Protein AF-A0A524NWU7-F1 (afdb_monomer_lite)

Structure (mmCIF, N/CA/C/O backbone):
data_AF-A0A524NWU7-F1
#
_entry.id   AF-A0A524NWU7-F1
#
loop_
_atom_site.group_PDB
_atom_site.id
_atom_site.type_symbol
_atom_site.label_atom_id
_atom_site.label_alt_id
_atom_site.label_comp_id
_atom_site.label_asym_id
_atom_site.label_entity_id
_atom_site.label_seq_id
_atom_site.pdbx_PDB_ins_code
_atom_site.Cartn_x
_atom_site.Cartn_y
_atom_site.Cartn_z
_atom_site.occupancy
_atom_site.B_iso_or_equiv
_atom_site.auth_seq_id
_atom_site.auth_comp_id
_atom_site.auth_asym_id
_atom_site.auth_atom_id
_atom_site.pdbx_PDB_model_num
ATOM 1 N N . MET A 1 1 ? -40.303 41.550 -25.742 1.00 51.34 1 MET A N 1
ATOM 2 C CA . MET A 1 1 ? -39.174 40.937 -25.003 1.00 51.34 1 MET A CA 1
ATOM 3 C C . MET A 1 1 ? -38.998 41.656 -23.664 1.00 51.34 1 MET A C 1
ATOM 5 O O . MET A 1 1 ? -38.367 42.694 -23.639 1.00 51.34 1 MET A O 1
ATOM 9 N N . ALA A 1 2 ? -39.625 41.193 -22.575 1.00 56.84 2 ALA A N 1
ATOM 10 C CA . ALA A 1 2 ? -39.438 41.776 -21.222 1.00 56.84 2 ALA A CA 1
ATOM 11 C C . ALA A 1 2 ? -39.865 40.839 -20.067 1.00 56.84 2 ALA A C 1
ATOM 13 O O . ALA A 1 2 ? -39.645 41.140 -18.896 1.00 56.84 2 ALA A O 1
ATOM 14 N N . ARG A 1 3 ? -40.511 39.704 -20.376 1.00 54.91 3 ARG A N 1
ATOM 15 C CA . ARG A 1 3 ? -41.162 38.832 -19.385 1.00 54.91 3 ARG A CA 1
ATOM 16 C C . ARG A 1 3 ? -40.207 37.793 -18.780 1.00 54.91 3 ARG A C 1
ATOM 18 O O . ARG A 1 3 ? -40.365 37.435 -17.620 1.00 54.91 3 ARG A O 1
ATOM 25 N N . THR A 1 4 ? -39.185 37.383 -19.531 1.00 57.38 4 THR A N 1
ATOM 26 C CA . THR A 1 4 ? -38.162 36.408 -19.114 1.00 57.38 4 THR A CA 1
ATOM 27 C C . THR A 1 4 ? -37.220 36.963 -18.041 1.00 57.38 4 THR A C 1
ATOM 29 O O . THR A 1 4 ? -36.901 36.253 -17.098 1.00 57.38 4 THR A O 1
ATOM 32 N N . SER A 1 5 ? -36.856 38.250 -18.113 1.00 65.62 5 SER A N 1
ATOM 33 C CA . SER A 1 5 ? -35.952 38.898 -17.144 1.00 65.62 5 SER A CA 1
ATOM 34 C C . SER A 1 5 ? -36.529 38.926 -15.724 1.00 65.62 5 SER A C 1
ATOM 36 O O . SER A 1 5 ? -35.834 38.563 -14.782 1.00 65.62 5 SER A O 1
ATOM 38 N N . LYS A 1 6 ? -37.817 39.263 -15.565 1.00 75.31 6 LYS A N 1
ATOM 39 C CA . LYS A 1 6 ? -38.467 39.320 -14.243 1.00 75.31 6 LYS A CA 1
ATOM 40 C C . LYS A 1 6 ? -38.566 37.946 -13.577 1.00 75.31 6 LYS A C 1
ATOM 42 O O . LYS A 1 6 ? -38.409 37.846 -12.365 1.00 75.31 6 LYS A O 1
ATOM 47 N N . PHE A 1 7 ? -38.809 36.899 -14.368 1.00 84.12 7 PHE A N 1
ATOM 48 C CA . PHE A 1 7 ? -38.869 35.526 -13.869 1.00 84.12 7 PHE A CA 1
ATOM 49 C C . PHE A 1 7 ? -37.496 35.053 -13.381 1.00 84.12 7 PHE A C 1
ATOM 51 O O . PHE A 1 7 ? -37.391 34.532 -12.277 1.00 84.12 7 PHE A O 1
ATOM 58 N N . SER A 1 8 ? -36.433 35.328 -14.145 1.00 86.00 8 SER A N 1
ATOM 59 C CA . SER A 1 8 ? -35.058 35.033 -13.728 1.00 86.00 8 SER A CA 1
ATOM 60 C C . SER A 1 8 ? -34.656 35.789 -12.459 1.00 86.00 8 SER A C 1
ATOM 62 O O . SER A 1 8 ? -34.033 35.202 -11.581 1.00 86.00 8 SER A O 1
ATOM 64 N N . THR A 1 9 ? -35.050 37.060 -12.316 1.00 90.88 9 THR A N 1
ATOM 65 C CA . THR A 1 9 ? -34.785 37.839 -11.096 1.00 90.88 9 THR A CA 1
ATOM 66 C C . THR A 1 9 ? -35.511 37.265 -9.878 1.00 90.88 9 THR A C 1
ATOM 68 O O . THR A 1 9 ? -34.907 37.148 -8.817 1.00 90.88 9 THR A O 1
ATOM 71 N N . LEU A 1 10 ? -36.777 36.860 -10.019 1.00 93.31 10 LEU A N 1
ATOM 72 C CA . LEU A 1 10 ? -37.538 36.221 -8.937 1.00 93.31 10 LEU A CA 1
ATOM 73 C C . LEU A 1 10 ? -36.932 34.879 -8.519 1.00 93.31 10 LEU A C 1
ATOM 75 O O . LEU A 1 10 ? -36.844 34.589 -7.330 1.00 93.31 10 LEU A O 1
ATOM 79 N N . LEU A 1 11 ? -36.485 34.084 -9.490 1.00 94.19 11 LEU A N 1
ATOM 80 C CA . LEU A 1 11 ? -35.880 32.780 -9.236 1.00 94.19 11 LEU A CA 1
ATOM 81 C C . LEU A 1 11 ? -34.517 32.925 -8.540 1.00 94.19 11 LEU A C 1
ATOM 83 O O . LEU A 1 11 ? -34.231 32.192 -7.597 1.00 94.19 11 LEU A O 1
ATOM 87 N N . LEU A 1 12 ? -33.725 33.931 -8.930 1.00 94.81 12 LEU A N 1
ATOM 88 C CA . LEU A 1 12 ? -32.471 34.281 -8.260 1.00 94.81 12 LEU A CA 1
ATOM 89 C C . LEU A 1 12 ? -32.710 34.752 -6.818 1.00 94.81 12 LEU A C 1
ATOM 91 O O . LEU A 1 12 ? -32.041 34.281 -5.905 1.00 94.81 12 LEU A O 1
ATOM 95 N N . LEU A 1 13 ? -33.680 35.645 -6.597 1.00 95.00 13 LEU A N 1
ATOM 96 C CA . LEU A 1 13 ? -34.028 36.124 -5.255 1.00 95.00 13 LEU A CA 1
ATOM 97 C C . LEU A 1 13 ? -34.536 34.988 -4.361 1.00 95.00 13 LEU A C 1
ATOM 99 O O . LEU A 1 13 ? -34.165 34.927 -3.193 1.00 95.00 13 LEU A O 1
ATOM 103 N N . GLY A 1 14 ? -35.327 34.067 -4.915 1.00 93.06 14 GLY A N 1
ATOM 104 C CA . GLY A 1 14 ? -35.773 32.863 -4.217 1.00 93.06 14 GLY A CA 1
ATOM 105 C C . GLY A 1 14 ? -34.614 31.941 -3.838 1.00 93.06 14 GLY A C 1
ATOM 106 O O . GLY A 1 14 ? -34.566 31.474 -2.707 1.00 93.06 14 GLY A O 1
ATOM 107 N N . ALA A 1 15 ? -33.647 31.731 -4.736 1.00 91.19 15 ALA A N 1
ATOM 108 C CA . ALA A 1 15 ? -32.453 30.938 -4.447 1.00 91.19 15 ALA A CA 1
ATOM 109 C C . ALA A 1 15 ? -31.556 31.597 -3.387 1.00 91.19 15 ALA A C 1
ATOM 111 O O . ALA A 1 15 ? -31.049 30.909 -2.510 1.00 91.19 15 ALA A O 1
ATOM 112 N N . VAL A 1 16 ? -31.392 32.924 -3.421 1.00 91.62 16 VAL A N 1
ATOM 113 C CA . VAL A 1 16 ? -30.640 33.665 -2.394 1.00 91.62 16 VAL A CA 1
ATOM 114 C C . VAL A 1 16 ? -31.348 33.593 -1.044 1.00 91.62 16 VAL A C 1
ATOM 116 O O . VAL A 1 16 ? -30.701 33.315 -0.042 1.00 91.62 16 VAL A O 1
ATOM 119 N N . ALA A 1 17 ? -32.667 33.798 -1.010 1.00 90.44 17 ALA A N 1
ATOM 120 C CA . ALA A 1 17 ? -33.452 33.684 0.216 1.00 90.44 17 ALA A CA 1
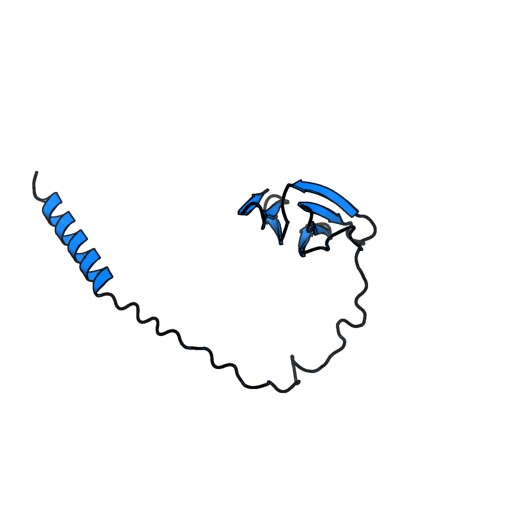ATOM 121 C C . ALA A 1 17 ? -33.412 32.258 0.775 1.00 90.44 17 ALA A C 1
ATOM 123 O O . ALA A 1 17 ? -33.239 32.085 1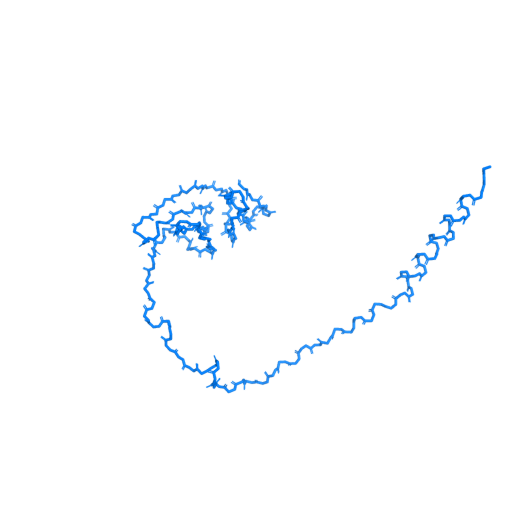.974 1.00 90.44 17 ALA A O 1
ATOM 124 N N . TYR A 1 18 ? -33.503 31.251 -0.095 1.00 87.06 18 TYR A N 1
ATOM 125 C CA . TYR A 1 18 ? -33.302 29.855 0.264 1.00 87.06 18 TYR A CA 1
ATOM 126 C C . TYR A 1 18 ? -31.910 29.663 0.862 1.00 87.06 18 TYR A C 1
ATOM 128 O O . TYR A 1 18 ? -31.818 29.281 2.007 1.00 87.06 18 TYR A O 1
ATOM 136 N N . LEU A 1 19 ? -30.820 30.013 0.181 1.00 84.44 19 LEU A N 1
ATOM 137 C CA . LEU A 1 19 ? -29.469 29.795 0.715 1.00 84.44 19 LEU A CA 1
ATOM 138 C C . LEU A 1 19 ? -29.178 30.590 2.001 1.00 84.44 19 LEU A C 1
ATOM 140 O O . LEU A 1 19 ? -28.397 30.131 2.826 1.00 84.44 19 LEU A O 1
ATOM 144 N N . ALA A 1 20 ? -29.793 31.764 2.175 1.00 84.00 20 ALA A N 1
ATOM 145 C CA . ALA A 1 20 ? -29.615 32.607 3.357 1.00 84.00 20 ALA A CA 1
ATOM 146 C C . ALA A 1 20 ? -30.473 32.174 4.556 1.00 84.00 20 ALA A C 1
ATOM 148 O O . ALA A 1 20 ? -30.088 32.426 5.695 1.00 84.00 20 ALA A O 1
ATOM 149 N N . ALA A 1 21 ? -31.638 31.572 4.307 1.00 83.06 21 ALA A N 1
ATOM 150 C CA . ALA A 1 21 ? -32.587 31.164 5.341 1.00 83.06 21 ALA A CA 1
ATOM 151 C C . ALA A 1 21 ? -32.698 29.643 5.496 1.00 83.06 21 ALA A C 1
ATOM 153 O O . ALA A 1 21 ? -33.424 29.192 6.376 1.00 83.06 21 ALA A O 1
ATOM 154 N N . TRP A 1 22 ? -32.029 28.857 4.648 1.00 83.81 22 TRP A N 1
ATOM 155 C CA . TRP A 1 22 ? -31.999 27.405 4.746 1.00 83.81 22 TRP A CA 1
ATOM 156 C C . TRP A 1 22 ? -31.130 27.040 5.941 1.00 83.81 22 TRP A C 1
ATOM 158 O O . TRP A 1 22 ? -29.914 27.254 5.894 1.00 83.81 22 TRP A O 1
ATOM 168 N N . PRO A 1 23 ? -31.727 26.511 7.016 1.00 72.44 23 PRO A N 1
ATOM 169 C CA . PRO A 1 23 ? -30.952 26.080 8.154 1.00 72.44 23 PRO A CA 1
ATOM 170 C C . PRO A 1 23 ? -30.090 24.900 7.710 1.00 72.44 23 PRO A C 1
ATOM 172 O O . PRO A 1 23 ? -30.585 23.861 7.268 1.00 72.44 23 PRO A O 1
ATOM 175 N N . VAL A 1 24 ? -28.773 25.070 7.786 1.00 68.12 24 VAL A N 1
ATOM 176 C CA . VAL A 1 24 ? -27.848 23.940 7.772 1.00 68.12 24 VAL A CA 1
ATOM 177 C C . VAL A 1 24 ? -27.683 23.539 9.232 1.00 68.12 24 VAL A C 1
ATOM 179 O O . VAL A 1 24 ? -26.634 23.776 9.821 1.00 68.12 24 VAL A O 1
ATOM 182 N N . ASP A 1 25 ? -28.744 22.997 9.837 1.00 71.31 25 ASP A N 1
ATOM 183 C CA . ASP A 1 25 ? -28.722 22.483 11.215 1.00 71.31 25 ASP A CA 1
ATOM 184 C C . ASP A 1 25 ? -27.923 21.169 11.244 1.00 71.31 25 ASP A C 1
ATOM 186 O O . ASP A 1 25 ? -28.427 20.087 11.534 1.00 71.31 25 ASP A O 1
ATOM 190 N N . ILE A 1 26 ? -26.652 21.237 10.850 1.00 72.38 26 ILE A N 1
ATOM 191 C CA . ILE A 1 26 ? -25.664 20.248 11.245 1.00 72.38 26 ILE A CA 1
ATOM 192 C C . ILE A 1 26 ? -25.109 20.778 12.553 1.00 72.38 26 ILE A C 1
ATOM 194 O O . ILE A 1 26 ? -24.186 21.587 12.574 1.00 72.38 26 ILE A O 1
ATOM 198 N N . GLU A 1 27 ? -25.707 20.331 13.647 1.00 79.31 27 GLU A N 1
ATOM 199 C CA . GLU A 1 27 ? -25.108 20.420 14.969 1.00 79.31 27 GLU A CA 1
ATOM 200 C C . GLU A 1 27 ? -24.021 19.345 15.037 1.00 79.31 27 GLU A C 1
ATOM 202 O O . GLU A 1 27 ? -24.344 18.151 15.034 1.00 79.31 27 GLU A O 1
ATOM 207 N N . PRO A 1 28 ? -22.724 19.711 15.038 1.00 79.56 28 PRO A N 1
ATOM 208 C CA . PRO A 1 28 ? -21.666 18.725 15.139 1.00 79.56 28 PRO A CA 1
ATOM 209 C C . PRO A 1 28 ? -21.777 18.072 16.515 1.00 79.56 28 PRO A C 1
ATOM 211 O O . PRO A 1 28 ? -21.440 18.674 17.534 1.00 79.56 28 PRO A O 1
ATOM 214 N N . ALA A 1 29 ? -22.271 16.839 16.556 1.00 84.75 29 ALA A N 1
ATOM 215 C CA . ALA A 1 29 ? -22.215 16.046 17.767 1.00 84.75 29 ALA A CA 1
ATOM 216 C C . ALA A 1 29 ? -20.750 15.665 17.997 1.00 84.75 29 ALA A C 1
ATOM 218 O O . ALA A 1 29 ? -20.170 14.900 17.221 1.00 84.75 29 ALA A O 1
ATOM 219 N N . ALA A 1 30 ? -20.139 16.218 19.046 1.00 87.00 30 ALA A N 1
ATOM 220 C CA . ALA A 1 30 ? -18.854 15.723 19.507 1.00 87.00 30 ALA A CA 1
ATOM 221 C C . ALA A 1 30 ? -19.035 14.250 19.886 1.00 87.00 30 ALA A C 1
ATOM 223 O O . ALA A 1 30 ? -19.910 13.899 20.679 1.00 87.00 30 ALA A O 1
ATOM 224 N N . TRP A 1 31 ? -18.243 13.377 19.272 1.00 89.75 31 TRP A N 1
ATOM 225 C CA . TRP A 1 31 ? -18.217 11.987 19.684 1.00 89.75 31 TRP A CA 1
ATOM 226 C C . TRP A 1 31 ? -17.533 11.903 21.046 1.00 89.75 31 TRP A C 1
ATOM 228 O O . TRP A 1 31 ? -16.335 12.162 21.163 1.00 89.75 31 TRP A O 1
ATOM 238 N N . GLU A 1 32 ? -18.302 11.535 22.063 1.00 89.25 32 GLU A N 1
ATOM 239 C CA . GLU A 1 32 ? -17.754 11.156 23.357 1.00 89.25 32 GLU A CA 1
ATOM 240 C C . GLU A 1 32 ? -17.228 9.731 23.243 1.00 89.25 32 GLU A C 1
ATOM 242 O O . GLU A 1 32 ? -17.994 8.773 23.078 1.00 89.25 32 GLU A O 1
ATOM 247 N N . ALA A 1 33 ? -15.903 9.595 23.291 1.00 88.12 33 ALA A N 1
ATOM 248 C CA . ALA A 1 33 ? -15.279 8.289 23.265 1.00 88.12 33 ALA A CA 1
ATOM 249 C C . ALA A 1 33 ? -15.815 7.457 24.438 1.00 88.12 33 ALA A C 1
ATOM 251 O O . ALA A 1 33 ? -15.806 7.939 25.578 1.00 88.12 33 ALA A O 1
ATOM 252 N N . PRO A 1 34 ? -16.248 6.203 24.216 1.00 85.62 34 PRO A N 1
ATOM 253 C CA . PRO A 1 34 ? -16.433 5.305 25.336 1.00 85.62 34 PRO A CA 1
ATOM 254 C C . PRO A 1 34 ? -15.106 5.238 26.102 1.00 85.62 34 PRO A C 1
ATOM 256 O O . PRO A 1 34 ? -14.026 5.281 25.504 1.00 85.62 34 PRO A O 1
ATOM 259 N N . GLY A 1 35 ? -15.185 5.158 27.433 1.00 87.62 35 GLY A N 1
ATOM 260 C CA . GLY A 1 35 ? -14.004 4.940 28.266 1.00 87.62 35 GLY A CA 1
ATOM 261 C C . GLY A 1 35 ? -13.244 3.678 27.843 1.00 87.62 35 GLY A C 1
ATOM 262 O O . GLY A 1 35 ? -13.703 2.918 26.991 1.00 87.62 35 GLY A O 1
ATOM 263 N N . ILE A 1 36 ? -12.078 3.439 28.449 1.00 88.31 36 ILE A N 1
ATOM 264 C CA . ILE A 1 36 ? -11.219 2.295 28.108 1.00 88.31 36 ILE A CA 1
ATOM 265 C C . ILE A 1 36 ? -12.055 1.009 28.053 1.00 88.31 36 ILE A C 1
ATOM 267 O O . ILE A 1 36 ? -12.589 0.554 29.066 1.00 88.31 36 ILE A O 1
ATOM 271 N N . LEU A 1 37 ? -12.177 0.445 26.849 1.00 88.75 37 LEU A N 1
ATOM 272 C CA . LEU A 1 37 ? -12.910 -0.794 26.639 1.00 88.75 37 LEU A CA 1
ATOM 273 C C . LEU A 1 37 ? -12.138 -1.948 27.299 1.00 88.75 37 LEU A C 1
ATOM 275 O O . LEU A 1 37 ? -10.908 -1.993 27.203 1.00 88.75 37 LEU A O 1
ATOM 279 N N . PRO A 1 38 ? -12.823 -2.895 27.964 1.00 91.31 38 PRO A N 1
ATOM 280 C CA . PRO A 1 38 ? -12.159 -4.055 28.539 1.00 91.31 38 PRO A CA 1
ATOM 281 C C . PRO A 1 38 ? -11.520 -4.897 27.428 1.00 91.31 38 PRO A C 1
ATOM 283 O O . PRO A 1 38 ? -12.154 -5.160 26.405 1.00 91.31 38 PRO A O 1
ATOM 286 N N . ALA A 1 39 ? -10.287 -5.360 27.651 1.00 92.88 39 ALA A N 1
ATOM 287 C CA . ALA A 1 39 ? -9.528 -6.208 26.726 1.00 92.88 39 ALA A CA 1
ATOM 288 C C . ALA A 1 39 ? -10.123 -7.630 26.645 1.00 92.88 39 ALA A C 1
ATOM 290 O O . ALA A 1 39 ? -9.567 -8.602 27.151 1.00 92.88 39 ALA A O 1
ATOM 291 N N . THR A 1 40 ? -11.309 -7.735 26.055 1.00 94.19 40 THR A N 1
ATOM 292 C CA . THR A 1 40 ? -12.128 -8.947 25.955 1.00 94.19 40 THR A CA 1
ATOM 293 C C . THR A 1 40 ? -12.713 -9.069 24.549 1.00 94.19 40 THR A C 1
ATOM 295 O O . THR A 1 40 ? -12.762 -8.090 23.801 1.00 94.19 40 THR A O 1
ATOM 298 N N . GLY A 1 41 ? -13.151 -10.271 24.163 1.00 92.38 41 GLY A N 1
ATOM 299 C CA . GLY A 1 41 ? -13.686 -10.520 22.822 1.00 92.38 41 GLY A CA 1
ATOM 300 C C . GLY A 1 41 ? -12.681 -10.132 21.733 1.00 92.38 41 GLY A C 1
ATOM 301 O O . GLY A 1 41 ? -11.537 -10.574 21.767 1.00 92.38 41 GLY A O 1
ATOM 302 N N . ALA A 1 42 ? -13.092 -9.264 20.804 1.00 91.19 42 ALA A N 1
ATOM 303 C CA . ALA A 1 42 ? -12.239 -8.773 19.715 1.00 91.19 42 ALA A CA 1
ATOM 304 C C . ALA A 1 42 ? -11.036 -7.925 20.182 1.00 91.19 42 ALA A C 1
ATOM 306 O O . ALA A 1 42 ? -10.090 -7.750 19.422 1.00 91.19 42 ALA A O 1
ATOM 307 N N . LEU A 1 43 ? -11.068 -7.400 21.412 1.00 90.94 43 LEU A N 1
ATOM 308 C CA . LEU A 1 43 ? -9.988 -6.602 22.006 1.00 90.94 43 LEU A CA 1
ATOM 309 C C . LEU A 1 43 ? -9.118 -7.414 22.974 1.00 90.94 43 LEU A C 1
ATOM 311 O O . LEU A 1 43 ? -8.249 -6.849 23.639 1.00 90.94 43 LEU A O 1
ATOM 315 N N . ALA A 1 44 ? -9.371 -8.718 23.111 1.00 95.62 44 ALA A N 1
ATOM 316 C CA . ALA A 1 44 ? -8.535 -9.580 23.931 1.00 95.62 44 ALA A CA 1
ATOM 317 C C . ALA A 1 44 ? -7.104 -9.622 23.376 1.00 95.62 44 ALA A C 1
ATOM 319 O O . ALA A 1 44 ? -6.894 -9.667 22.159 1.00 95.62 44 ALA A O 1
ATOM 320 N N . ALA A 1 45 ? -6.125 -9.629 24.284 1.00 94.19 45 ALA A N 1
ATOM 321 C CA . ALA A 1 45 ? -4.730 -9.820 23.915 1.00 94.19 45 ALA A CA 1
ATOM 322 C C . ALA A 1 45 ? -4.575 -11.133 23.137 1.00 94.19 45 ALA A C 1
ATOM 324 O O . ALA A 1 45 ? -5.107 -12.169 23.538 1.00 94.19 45 ALA A O 1
ATOM 325 N N . ASN A 1 46 ? -3.858 -11.070 22.021 1.00 93.81 46 ASN A N 1
ATOM 326 C CA . ASN A 1 46 ? -3.548 -12.218 21.186 1.00 93.81 46 ASN A CA 1
ATOM 327 C C . ASN A 1 46 ? -2.168 -12.042 20.549 1.00 93.81 46 ASN A C 1
ATOM 329 O O . ASN A 1 46 ? -1.579 -10.961 20.571 1.00 93.81 46 ASN A O 1
ATOM 333 N N . ASP A 1 47 ? -1.676 -13.129 19.985 1.00 95.56 47 ASP A N 1
ATOM 334 C CA . ASP A 1 47 ? -0.377 -13.284 19.352 1.00 95.56 47 ASP A CA 1
ATOM 335 C C . ASP A 1 47 ? -0.525 -13.655 17.869 1.00 95.56 47 ASP A C 1
ATOM 337 O O . ASP A 1 47 ? 0.384 -14.226 17.279 1.00 95.56 47 ASP A O 1
ATOM 341 N N . ALA A 1 48 ? -1.641 -13.284 17.227 1.00 93.12 48 ALA A N 1
ATOM 342 C CA . ALA A 1 48 ? -1.943 -13.663 15.841 1.00 93.12 48 ALA A CA 1
ATOM 343 C C . ALA A 1 48 ? -0.874 -13.220 14.819 1.00 93.12 48 ALA A C 1
ATOM 345 O O . ALA A 1 48 ? -0.818 -13.747 13.711 1.00 93.12 48 ALA A O 1
ATOM 346 N N . LEU A 1 49 ? -0.033 -12.247 15.185 1.00 94.06 49 LEU A N 1
ATOM 347 C CA . LEU A 1 49 ? 1.075 -11.741 14.373 1.00 94.06 49 LEU A CA 1
ATOM 348 C C . LEU A 1 49 ? 2.457 -12.247 14.829 1.00 94.06 49 LEU A C 1
ATOM 350 O O . LEU A 1 49 ? 3.463 -11.834 14.256 1.00 94.06 49 LEU A O 1
ATOM 354 N N . ALA A 1 50 ? 2.539 -13.105 15.852 1.00 94.62 50 ALA A N 1
ATOM 355 C CA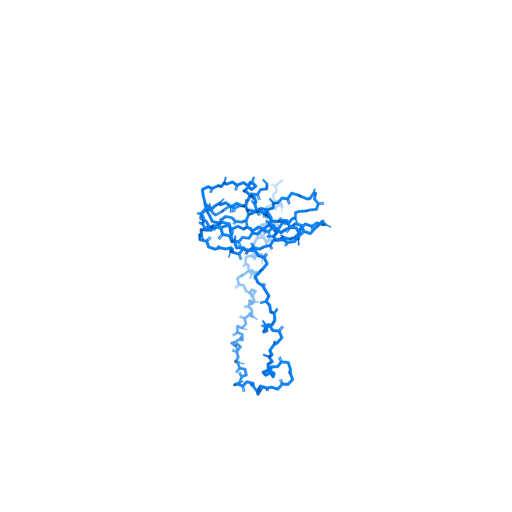 . ALA A 1 50 ? 3.812 -13.585 16.399 1.00 94.62 50 ALA A CA 1
ATOM 356 C C . ALA A 1 50 ? 4.623 -14.407 15.385 1.00 94.62 50 ALA A C 1
ATOM 358 O O . ALA A 1 50 ? 5.849 -14.327 15.381 1.00 94.62 50 ALA A O 1
ATOM 359 N N . ASP A 1 51 ? 3.938 -15.116 14.484 1.00 94.06 51 ASP A N 1
ATOM 360 C CA . ASP A 1 51 ? 4.552 -15.951 13.445 1.00 94.06 51 ASP A CA 1
ATOM 361 C C . ASP A 1 51 ? 4.714 -15.227 12.094 1.00 94.06 51 ASP A C 1
ATOM 363 O O . ASP A 1 51 ? 5.035 -15.845 11.073 1.00 94.06 51 ASP A O 1
ATOM 367 N N . CYS A 1 52 ? 4.480 -13.910 12.040 1.00 93.94 52 CYS A N 1
ATOM 368 C CA . CYS A 1 52 ? 4.676 -13.152 10.809 1.00 93.94 52 CYS A CA 1
ATOM 369 C C . CYS A 1 52 ? 6.155 -13.141 10.402 1.00 93.94 52 CYS A C 1
ATOM 371 O O . CYS A 1 52 ? 7.030 -12.687 11.138 1.00 93.94 52 CYS A O 1
ATOM 373 N N . ASN A 1 53 ? 6.424 -13.572 9.171 1.00 92.38 53 ASN A N 1
ATOM 374 C CA . ASN A 1 53 ? 7.752 -13.518 8.576 1.00 92.38 53 ASN A CA 1
ATOM 375 C C . ASN A 1 53 ? 7.912 -12.280 7.695 1.00 92.38 53 ASN A C 1
ATOM 377 O O . ASN A 1 53 ? 6.952 -11.746 7.137 1.00 92.38 53 ASN A O 1
ATOM 381 N N . VAL A 1 54 ? 9.158 -11.840 7.528 1.00 91.69 54 VAL A N 1
ATOM 382 C CA . VAL A 1 54 ? 9.475 -10.786 6.565 1.00 91.69 54 VAL A CA 1
ATOM 383 C C . VAL A 1 54 ? 9.264 -11.327 5.155 1.00 91.69 54 VAL A C 1
ATOM 385 O O . VAL A 1 54 ? 10.010 -12.199 4.720 1.00 91.69 54 VAL A O 1
ATOM 388 N N . PHE A 1 55 ? 8.285 -10.772 4.439 1.00 92.75 55 PHE A N 1
ATOM 389 C CA . PHE A 1 55 ? 8.000 -11.149 3.054 1.00 92.75 55 PHE A CA 1
ATOM 390 C C . PHE A 1 55 ? 9.123 -10.729 2.095 1.00 92.75 55 PHE A C 1
ATOM 392 O O . PHE A 1 55 ? 9.624 -11.543 1.332 1.00 92.75 55 PHE A O 1
ATOM 399 N N . ALA A 1 56 ? 9.555 -9.467 2.162 1.00 93.00 56 ALA A N 1
ATOM 400 C CA . ALA A 1 56 ? 10.670 -8.954 1.372 1.00 93.00 56 ALA A CA 1
ATOM 401 C C . ALA A 1 56 ? 11.315 -7.741 2.062 1.00 93.00 56 ALA A C 1
ATOM 403 O O . ALA A 1 56 ? 10.643 -6.957 2.737 1.00 93.00 56 ALA A O 1
ATOM 404 N N . ARG A 1 57 ? 12.632 -7.567 1.895 1.00 90.88 57 ARG A N 1
ATOM 405 C CA . ARG A 1 57 ? 13.380 -6.404 2.404 1.00 90.88 57 ARG A CA 1
ATOM 406 C C . ARG A 1 57 ? 13.636 -5.426 1.260 1.00 90.88 57 ARG A C 1
ATOM 408 O O . ARG A 1 57 ? 14.311 -5.774 0.297 1.00 90.88 57 ARG A O 1
ATOM 415 N N . MET A 1 58 ? 13.126 -4.202 1.382 1.00 84.38 58 MET A N 1
ATOM 416 C CA . MET A 1 58 ? 13.339 -3.157 0.377 1.00 84.38 58 MET A CA 1
ATOM 417 C C . MET A 1 58 ? 14.616 -2.359 0.666 1.00 84.38 58 MET A C 1
ATOM 419 O O . MET A 1 58 ? 14.927 -2.107 1.832 1.00 84.38 58 MET A O 1
ATOM 423 N N . PRO A 1 59 ? 15.349 -1.912 -0.367 1.00 76.88 59 PRO A N 1
ATOM 424 C CA . PRO A 1 59 ? 16.449 -0.975 -0.185 1.00 76.88 59 PRO A CA 1
ATOM 425 C C . PRO A 1 59 ? 15.911 0.447 0.062 1.00 76.88 59 PRO A C 1
ATOM 427 O O . PRO A 1 59 ? 15.090 0.914 -0.720 1.00 76.88 59 PRO A O 1
ATOM 430 N N . GLY A 1 60 ? 16.429 1.184 1.050 1.00 75.62 60 GLY A N 1
ATOM 431 C CA . GLY A 1 60 ? 16.166 2.627 1.231 1.00 75.62 60 GLY A CA 1
ATOM 432 C C . GLY A 1 60 ? 15.032 2.986 2.203 1.00 75.62 60 GLY A C 1
ATOM 433 O O . GLY A 1 60 ? 14.682 2.185 3.068 1.00 75.62 60 GLY A O 1
ATOM 434 N N . ASP A 1 61 ? 14.495 4.207 2.069 1.00 80.81 61 ASP A N 1
ATOM 435 C CA . ASP A 1 61 ? 13.406 4.736 2.906 1.00 80.81 61 ASP A CA 1
ATOM 436 C C . ASP A 1 61 ? 12.135 3.921 2.665 1.00 80.81 61 ASP A C 1
ATOM 438 O O . ASP A 1 61 ? 11.570 3.986 1.571 1.00 80.81 61 ASP A O 1
ATOM 442 N N . GLY A 1 62 ? 11.778 3.123 3.676 1.00 81.94 62 GLY A N 1
ATOM 443 C CA . GLY A 1 62 ? 10.916 1.943 3.608 1.00 81.94 62 GLY A CA 1
ATOM 444 C C . GLY A 1 62 ? 9.580 2.068 2.861 1.00 81.94 62 GLY A C 1
ATOM 445 O O . GLY A 1 62 ? 9.148 3.159 2.493 1.00 81.94 62 GLY A O 1
ATOM 446 N N . PRO A 1 63 ? 8.921 0.921 2.627 1.00 90.81 63 PRO A N 1
ATOM 447 C CA . PRO A 1 63 ? 7.674 0.870 1.874 1.00 90.81 63 PRO A CA 1
ATOM 448 C C . PRO A 1 63 ? 6.565 1.664 2.572 1.00 90.81 63 PRO A C 1
ATOM 450 O O . PRO A 1 63 ? 6.477 1.650 3.799 1.00 90.81 63 PRO A O 1
ATOM 453 N N . ASP A 1 64 ? 5.720 2.328 1.783 1.00 87.38 64 ASP A N 1
ATOM 454 C CA . ASP A 1 64 ? 4.579 3.106 2.289 1.00 87.38 64 ASP A CA 1
ATOM 455 C C . ASP A 1 64 ? 3.256 2.354 2.062 1.00 87.38 64 ASP A C 1
ATOM 457 O O . ASP A 1 64 ? 2.691 1.762 2.980 1.00 87.38 64 ASP A O 1
ATOM 461 N N . SER A 1 65 ? 2.807 2.287 0.804 1.00 89.81 65 SER A N 1
ATOM 462 C CA . SER A 1 65 ? 1.614 1.543 0.382 1.00 89.81 65 SER A CA 1
ATOM 463 C C . SER A 1 65 ? 1.965 0.302 -0.427 1.00 89.81 65 SER A C 1
ATOM 465 O O . SER A 1 65 ? 3.076 0.173 -0.953 1.00 89.81 65 SER A O 1
ATOM 467 N N . LEU A 1 66 ? 0.999 -0.613 -0.533 1.00 94.06 66 LEU A N 1
ATOM 468 C CA . LEU A 1 66 ? 1.115 -1.835 -1.315 1.00 94.06 66 LEU A CA 1
ATOM 469 C C . LEU A 1 66 ? -0.138 -2.109 -2.152 1.00 94.06 66 LEU A C 1
ATOM 471 O O . LEU A 1 66 ? -1.255 -1.861 -1.703 1.00 94.06 66 LEU A O 1
ATOM 475 N N . ALA A 1 67 ? 0.063 -2.663 -3.344 1.00 96.56 67 ALA A N 1
ATOM 476 C CA . ALA A 1 67 ? -0.980 -3.237 -4.187 1.00 96.56 67 ALA A CA 1
ATOM 477 C C . ALA A 1 67 ? -0.540 -4.623 -4.666 1.00 96.56 67 ALA A C 1
ATOM 479 O O . ALA A 1 67 ? 0.652 -4.865 -4.849 1.00 96.56 67 ALA A O 1
ATOM 480 N N . ILE A 1 68 ? -1.493 -5.529 -4.870 1.00 96.62 68 ILE A N 1
ATOM 481 C CA . ILE A 1 68 ? -1.229 -6.889 -5.350 1.00 96.62 68 ILE A CA 1
ATOM 482 C C . ILE A 1 68 ? -1.962 -7.061 -6.675 1.00 96.62 68 ILE A C 1
ATOM 484 O O . ILE A 1 68 ? -3.145 -6.725 -6.765 1.00 96.62 68 ILE A O 1
ATOM 488 N N . ASP A 1 69 ? -1.263 -7.535 -7.704 1.00 95.19 69 ASP A N 1
ATOM 489 C CA . ASP A 1 69 ? -1.886 -7.813 -8.998 1.00 95.19 69 ASP A CA 1
ATOM 490 C C . ASP A 1 69 ? -2.633 -9.162 -9.012 1.00 95.19 69 ASP A C 1
ATOM 492 O O . ASP A 1 69 ? -2.601 -9.944 -8.059 1.00 95.19 69 ASP A O 1
ATOM 496 N N . ALA A 1 70 ? -3.310 -9.459 -10.124 1.00 93.69 70 ALA A N 1
ATOM 497 C CA . ALA A 1 70 ? -4.105 -10.679 -10.279 1.00 93.69 70 ALA A CA 1
ATOM 498 C C . ALA A 1 70 ? -3.285 -11.987 -10.250 1.00 93.69 70 ALA A C 1
ATOM 500 O O . ALA A 1 70 ? -3.870 -13.063 -10.136 1.00 93.69 70 ALA A O 1
ATOM 501 N N . ILE A 1 71 ? -1.957 -11.912 -10.376 1.00 94.69 71 ILE A N 1
ATOM 502 C CA . ILE A 1 71 ? -1.049 -13.068 -10.382 1.00 94.69 71 ILE A CA 1
ATOM 503 C C . ILE A 1 71 ? -0.133 -13.101 -9.144 1.00 94.69 71 ILE A C 1
ATOM 505 O O . ILE A 1 71 ? 0.742 -13.961 -9.051 1.00 94.69 71 ILE A O 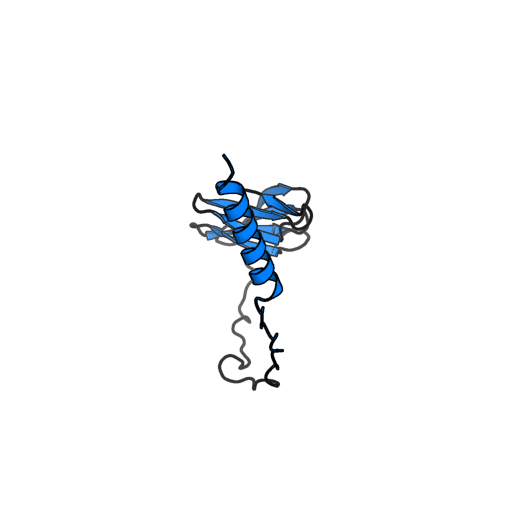1
ATOM 509 N N . GLY A 1 72 ? -0.353 -12.205 -8.177 1.00 96.19 72 GLY A N 1
ATOM 510 C CA . GLY A 1 72 ? 0.290 -12.200 -6.867 1.00 96.19 72 GLY A CA 1
ATOM 511 C C . GLY A 1 72 ? 1.567 -11.367 -6.752 1.00 96.19 72 GLY A C 1
ATOM 512 O O . GLY A 1 72 ? 2.200 -11.418 -5.701 1.00 96.19 72 GLY A O 1
ATOM 513 N N . TYR A 1 73 ? 1.981 -10.606 -7.771 1.00 97.25 73 TYR A N 1
ATOM 514 C CA . TYR A 1 73 ? 3.098 -9.675 -7.583 1.00 97.25 73 TYR A CA 1
ATOM 515 C C . TYR A 1 73 ? 2.674 -8.540 -6.658 1.00 97.25 73 TYR A C 1
ATOM 517 O O . TYR A 1 73 ? 1.573 -7.999 -6.777 1.00 97.25 73 TYR A O 1
ATOM 525 N N . VAL A 1 74 ? 3.585 -8.149 -5.771 1.00 96.75 74 VAL A N 1
ATOM 526 C CA . VAL A 1 74 ? 3.377 -7.042 -4.838 1.00 96.75 74 VAL A CA 1
ATOM 527 C C . VAL A 1 74 ? 4.088 -5.805 -5.363 1.00 96.75 74 VAL A C 1
ATOM 529 O O . VAL A 1 74 ? 5.245 -5.857 -5.777 1.00 96.75 74 VAL A O 1
ATOM 532 N N . TYR A 1 75 ? 3.396 -4.678 -5.330 1.00 96.00 75 TYR A N 1
ATOM 533 C CA . TYR A 1 75 ? 3.880 -3.389 -5.793 1.00 96.00 75 TYR A CA 1
ATOM 534 C C . TYR A 1 75 ? 3.924 -2.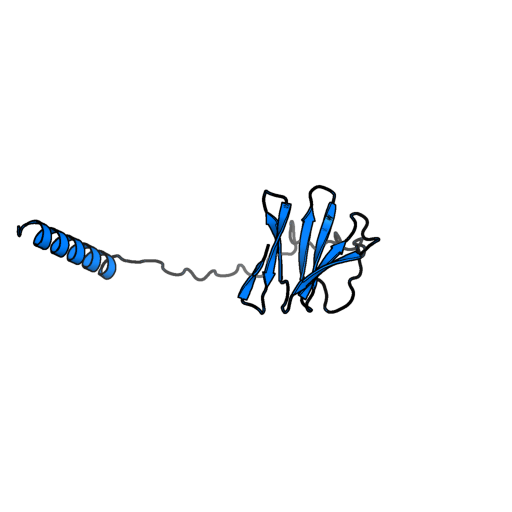443 -4.614 1.00 96.00 75 TYR A C 1
ATOM 536 O O . TYR A 1 75 ? 2.954 -2.370 -3.868 1.00 96.00 75 TYR A O 1
ATOM 544 N N . THR A 1 76 ? 5.028 -1.726 -4.431 1.00 95.00 76 THR A N 1
ATOM 545 C CA . THR A 1 76 ? 5.169 -0.788 -3.315 1.00 95.00 76 THR A CA 1
ATOM 546 C C . THR A 1 76 ? 5.947 0.455 -3.710 1.00 95.00 76 THR A C 1
ATOM 548 O O . THR A 1 76 ? 6.830 0.413 -4.568 1.00 95.00 76 THR A O 1
ATOM 551 N N . GLY A 1 77 ? 5.589 1.574 -3.091 1.00 93.56 77 GLY A N 1
ATOM 552 C CA . GLY A 1 77 ? 6.250 2.857 -3.255 1.00 93.56 77 GLY A CA 1
ATOM 553 C C . GLY A 1 77 ? 7.280 3.079 -2.159 1.00 93.56 77 GLY A C 1
ATOM 554 O O . GLY A 1 77 ? 7.051 2.699 -1.012 1.00 93.56 77 GLY A O 1
ATOM 555 N N . LEU A 1 78 ? 8.400 3.709 -2.508 1.00 91.88 78 LEU A N 1
ATOM 556 C CA . LEU A 1 78 ? 9.434 4.104 -1.554 1.00 91.88 78 LEU A CA 1
ATOM 557 C C . LEU A 1 78 ? 9.492 5.620 -1.356 1.00 91.88 78 LEU A C 1
ATOM 559 O O . LEU A 1 78 ? 9.087 6.404 -2.221 1.00 91.88 78 LEU A O 1
ATOM 563 N N . GLY A 1 79 ? 10.098 6.034 -0.238 1.00 90.12 79 GLY A N 1
ATOM 564 C CA . GLY A 1 79 ? 10.301 7.444 0.116 1.00 90.12 79 GLY A CA 1
ATOM 565 C C . GLY A 1 79 ? 11.116 8.254 -0.900 1.00 90.12 79 GLY A C 1
ATOM 566 O O . GLY A 1 79 ? 11.026 9.481 -0.921 1.00 90.12 79 GLY A O 1
ATOM 567 N N . ASN A 1 80 ? 11.874 7.570 -1.762 1.00 89.81 80 ASN A N 1
ATOM 568 C CA . ASN A 1 80 ? 12.703 8.162 -2.810 1.00 89.81 80 ASN A CA 1
ATOM 569 C C . ASN A 1 80 ? 12.070 8.128 -4.213 1.00 89.81 80 ASN A C 1
ATOM 571 O O . ASN A 1 80 ? 12.792 8.231 -5.203 1.00 89.81 80 ASN A O 1
ATOM 575 N N . GLY A 1 81 ? 10.756 7.912 -4.305 1.00 90.69 81 GLY A N 1
ATOM 576 C CA . GLY A 1 81 ? 10.010 7.993 -5.564 1.00 90.69 81 GLY A CA 1
ATOM 577 C C . GLY A 1 81 ? 10.132 6.764 -6.465 1.00 90.69 81 GLY A C 1
ATOM 578 O O . GLY A 1 81 ? 9.606 6.754 -7.576 1.00 90.69 81 GLY A O 1
ATOM 579 N N . ARG A 1 82 ? 10.800 5.697 -6.008 1.00 92.88 82 ARG A N 1
ATOM 580 C CA . ARG A 1 82 ? 10.799 4.412 -6.719 1.00 92.88 82 ARG A CA 1
ATOM 581 C C . ARG A 1 82 ? 9.506 3.651 -6.467 1.00 92.88 82 ARG A C 1
ATOM 583 O O . ARG A 1 82 ? 9.067 3.524 -5.325 1.00 92.88 82 ARG A O 1
ATOM 590 N N . ILE A 1 83 ? 8.980 3.066 -7.535 1.00 94.44 83 ILE A N 1
ATOM 591 C CA . ILE A 1 83 ? 7.947 2.035 -7.501 1.00 94.44 83 ILE A CA 1
ATOM 592 C C . ILE A 1 83 ? 8.632 0.695 -7.706 1.00 94.44 83 ILE A C 1
ATOM 594 O O . ILE A 1 83 ? 9.301 0.485 -8.718 1.00 94.44 83 ILE A O 1
ATOM 598 N N . LEU A 1 84 ? 8.488 -0.202 -6.742 1.00 95.00 84 LEU A N 1
ATOM 599 C CA . LEU A 1 84 ? 9.055 -1.539 -6.783 1.00 95.00 84 LEU A CA 1
ATOM 600 C C . LEU A 1 84 ? 7.980 -2.563 -7.126 1.00 95.00 84 LEU A C 1
ATOM 602 O O . LEU A 1 84 ? 6.839 -2.439 -6.694 1.00 95.00 84 LEU A O 1
ATOM 606 N N . ARG A 1 85 ? 8.382 -3.592 -7.868 1.00 95.62 85 ARG A N 1
ATOM 607 C CA . ARG A 1 85 ? 7.631 -4.823 -8.114 1.00 95.62 85 ARG A CA 1
ATOM 608 C C . ARG A 1 85 ? 8.385 -5.983 -7.477 1.00 95.62 85 ARG A C 1
ATOM 610 O O . ARG A 1 85 ? 9.586 -6.133 -7.711 1.00 95.62 85 ARG A O 1
ATOM 617 N N . ILE A 1 86 ? 7.672 -6.790 -6.708 1.00 96.50 86 ILE A N 1
ATOM 618 C CA . ILE A 1 86 ? 8.184 -7.878 -5.877 1.00 96.50 86 ILE A CA 1
ATOM 619 C C . ILE A 1 86 ? 7.499 -9.164 -6.328 1.00 96.50 86 ILE A C 1
ATOM 621 O O . ILE A 1 86 ? 6.282 -9.166 -6.533 1.00 96.50 86 ILE A O 1
ATOM 625 N N . SER A 1 87 ? 8.261 -10.241 -6.516 1.00 97.50 87 SER A N 1
ATOM 626 C CA . SER A 1 87 ? 7.685 -11.531 -6.911 1.00 97.50 87 SER A CA 1
ATOM 627 C C . SER A 1 87 ? 6.695 -12.075 -5.874 1.00 97.50 87 SER A C 1
ATOM 629 O O . SER A 1 87 ? 6.804 -11.731 -4.696 1.00 97.50 87 SER A O 1
ATOM 631 N N . PRO A 1 88 ? 5.743 -12.941 -6.280 1.00 97.75 88 PRO A N 1
ATOM 632 C CA . PRO A 1 88 ? 4.733 -13.491 -5.368 1.00 97.75 88 PRO A CA 1
ATOM 633 C C . PRO A 1 88 ? 5.294 -14.237 -4.150 1.00 97.75 88 PRO A C 1
ATOM 635 O O . PRO A 1 88 ? 4.624 -14.363 -3.132 1.00 97.75 88 PRO A O 1
ATOM 638 N N . ASP A 1 89 ? 6.528 -14.726 -4.247 1.00 96.44 89 ASP A N 1
ATOM 639 C CA . ASP A 1 89 ? 7.264 -15.421 -3.189 1.00 96.44 89 ASP A CA 1
ATOM 640 C C . ASP A 1 89 ? 8.204 -14.498 -2.385 1.00 96.44 89 ASP A C 1
ATOM 642 O O . ASP A 1 89 ? 8.916 -14.971 -1.504 1.00 96.44 89 ASP A O 1
ATOM 646 N N . GLY A 1 90 ? 8.261 -13.201 -2.708 1.00 95.50 90 GLY A N 1
ATOM 647 C CA . GLY A 1 90 ? 9.143 -12.227 -2.061 1.00 95.50 90 GLY A CA 1
ATOM 648 C C . GLY A 1 90 ? 10.632 -12.351 -2.411 1.00 95.50 90 GLY A C 1
ATOM 649 O O . GLY A 1 90 ? 11.440 -11.559 -1.923 1.00 95.50 90 GLY A O 1
ATOM 650 N N . SER A 1 91 ? 11.022 -13.309 -3.261 1.00 95.38 91 SER A N 1
ATOM 651 C CA . SER A 1 91 ? 12.432 -13.645 -3.519 1.00 95.38 91 SER A CA 1
ATOM 652 C C . SER A 1 91 ? 13.159 -12.647 -4.425 1.00 95.38 91 SER A C 1
ATOM 654 O O . SER A 1 91 ? 14.387 -12.546 -4.384 1.00 95.38 91 SER A O 1
ATOM 656 N N . SER A 1 92 ? 12.417 -11.889 -5.235 1.00 94.88 92 SER A N 1
ATOM 657 C CA . SER A 1 92 ? 12.969 -10.937 -6.197 1.00 94.88 92 SER A CA 1
ATOM 658 C C . SER A 1 92 ? 12.266 -9.588 -6.125 1.00 94.88 92 SER A C 1
ATOM 660 O O . SER A 1 92 ? 11.075 -9.485 -5.834 1.00 94.88 92 SER A O 1
ATOM 662 N N . THR A 1 93 ? 13.025 -8.523 -6.372 1.00 95.00 93 THR A N 1
ATOM 663 C CA . THR A 1 93 ? 12.537 -7.142 -6.364 1.00 95.00 93 THR A CA 1
ATOM 664 C C . THR A 1 93 ? 13.175 -6.371 -7.510 1.00 95.00 93 THR A C 1
ATOM 666 O O . THR A 1 93 ? 14.382 -6.458 -7.731 1.00 95.00 93 THR A O 1
ATOM 669 N N . SER A 1 94 ? 12.371 -5.594 -8.230 1.00 94.81 94 SER A N 1
ATOM 670 C CA . SER A 1 94 ? 12.820 -4.748 -9.340 1.00 94.81 94 SER A CA 1
ATOM 671 C C . SER A 1 94 ? 12.168 -3.373 -9.278 1.00 94.81 94 SER A C 1
ATOM 673 O O . SER A 1 94 ? 11.008 -3.259 -8.882 1.00 94.81 94 SER A O 1
ATOM 675 N N . THR A 1 95 ? 12.890 -2.333 -9.691 1.00 94.69 95 THR A N 1
ATOM 676 C CA . THR A 1 95 ? 12.301 -1.005 -9.891 1.00 94.69 95 THR A CA 1
ATOM 677 C C . THR A 1 95 ? 11.466 -1.018 -11.164 1.00 94.69 95 THR A C 1
ATOM 679 O O . THR A 1 95 ? 11.997 -1.241 -12.249 1.00 94.69 95 THR A O 1
ATOM 682 N N . LEU A 1 96 ? 10.170 -0.766 -11.025 1.00 94.06 96 LEU A N 1
ATOM 683 C CA . LEU A 1 96 ? 9.236 -0.629 -12.135 1.00 94.06 96 LEU A CA 1
ATOM 684 C C . LEU A 1 96 ? 9.276 0.781 -12.732 1.00 94.06 96 LEU A C 1
ATOM 686 O O . LEU A 1 96 ? 9.280 0.940 -13.947 1.00 94.06 96 LEU A O 1
ATOM 690 N N . ALA A 1 97 ? 9.303 1.797 -11.870 1.00 93.38 97 ALA A N 1
ATOM 691 C CA . ALA A 1 97 ? 9.311 3.201 -12.262 1.00 93.38 97 ALA A CA 1
ATOM 692 C C . ALA A 1 97 ? 10.007 4.060 -11.200 1.00 93.38 97 ALA A C 1
ATOM 694 O O . ALA A 1 97 ? 10.180 3.636 -10.055 1.00 93.38 97 ALA A O 1
ATOM 695 N N . THR A 1 98 ? 10.416 5.268 -11.582 1.00 92.44 98 THR A N 1
ATOM 696 C CA . THR A 1 98 ? 10.931 6.292 -10.661 1.00 92.44 98 THR A CA 1
ATOM 697 C C . THR A 1 98 ? 10.363 7.647 -11.053 1.00 92.44 98 THR A C 1
ATOM 699 O O . THR A 1 98 ? 10.300 7.959 -12.240 1.00 92.44 98 THR A O 1
ATOM 702 N N . PHE A 1 99 ? 9.988 8.450 -10.066 1.00 90.12 99 PHE A N 1
ATOM 703 C CA . PHE A 1 99 ? 9.595 9.846 -10.244 1.00 90.12 99 PHE A CA 1
ATOM 704 C C . PHE A 1 99 ? 10.195 10.710 -9.130 1.00 90.12 99 PHE A C 1
ATOM 706 O O . PHE A 1 99 ? 10.651 10.189 -8.111 1.00 90.12 99 PHE A O 1
ATOM 713 N N . ASP A 1 100 ? 10.217 12.027 -9.329 1.00 90.12 100 ASP A N 1
ATOM 714 C CA . ASP A 1 100 ? 10.685 12.974 -8.314 1.00 90.12 100 ASP A CA 1
ATOM 715 C C . ASP A 1 100 ? 9.567 13.259 -7.303 1.00 90.12 100 ASP A C 1
ATOM 717 O O . ASP A 1 100 ? 8.785 14.195 -7.452 1.00 90.12 100 ASP A O 1
ATOM 721 N N . GLY A 1 101 ? 9.436 12.389 -6.302 1.00 88.69 101 GLY A N 1
ATOM 722 C CA . GLY A 1 101 ? 8.386 12.508 -5.299 1.00 88.69 101 GLY A CA 1
ATOM 723 C C . GLY A 1 101 ? 8.383 11.376 -4.277 1.00 88.69 101 GLY A C 1
ATOM 724 O O . GLY A 1 101 ? 9.394 10.705 -4.066 1.00 88.69 101 GLY A O 1
ATOM 725 N N . ARG A 1 102 ? 7.242 11.179 -3.604 1.00 91.38 102 ARG A N 1
ATOM 726 C CA . ARG A 1 102 ? 7.035 10.071 -2.654 1.00 91.38 102 ARG A CA 1
ATOM 727 C C . ARG A 1 102 ? 5.713 9.377 -2.944 1.00 91.38 102 ARG A C 1
ATOM 729 O O . ARG A 1 102 ? 4.655 9.991 -2.827 1.00 91.38 102 ARG A O 1
ATOM 736 N N . ALA A 1 103 ? 5.795 8.094 -3.278 1.00 91.19 103 ALA A N 1
ATOM 737 C CA . ALA A 1 103 ? 4.631 7.257 -3.536 1.00 91.19 103 ALA A CA 1
ATOM 738 C C . ALA A 1 103 ? 3.993 6.825 -2.214 1.00 91.19 103 ALA A C 1
ATOM 740 O O . ALA A 1 103 ? 4.519 5.945 -1.536 1.00 91.19 103 ALA A O 1
ATOM 741 N N . THR A 1 104 ? 2.866 7.434 -1.855 1.00 91.38 104 THR A N 1
ATOM 742 C CA . THR A 1 104 ? 2.132 7.112 -0.618 1.00 91.38 104 THR A CA 1
ATOM 743 C C . THR A 1 104 ? 0.906 6.242 -0.857 1.00 91.38 104 THR A C 1
ATOM 745 O O . THR A 1 104 ? 0.406 5.630 0.079 1.00 91.38 104 THR A O 1
ATOM 748 N N . GLY A 1 105 ? 0.438 6.136 -2.101 1.00 92.06 105 GLY A N 1
ATOM 749 C CA . GLY A 1 105 ? -0.685 5.284 -2.489 1.00 92.06 1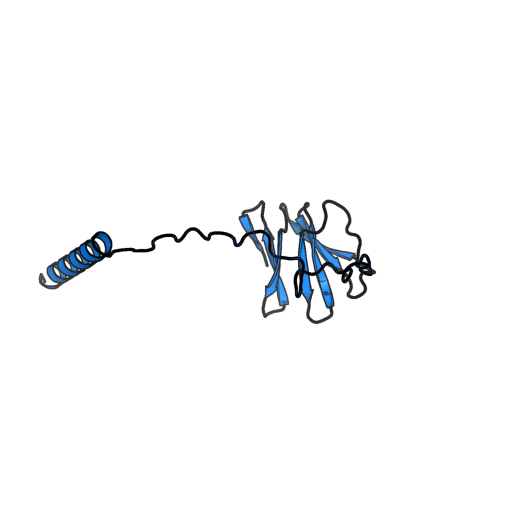05 GLY A CA 1
ATOM 750 C C . GLY A 1 105 ? -0.420 4.598 -3.822 1.00 92.06 105 GLY A C 1
ATOM 751 O O . GLY A 1 105 ? 0.095 5.234 -4.740 1.00 92.06 105 GLY A O 1
ATOM 752 N N . ILE A 1 106 ? -0.776 3.317 -3.922 1.00 94.94 106 ILE A N 1
ATOM 753 C CA . ILE A 1 106 ? -0.699 2.517 -5.147 1.00 94.94 106 ILE A CA 1
ATOM 754 C C . ILE A 1 106 ? -1.988 1.707 -5.275 1.00 94.94 106 ILE A C 1
ATOM 756 O O . ILE A 1 106 ? -2.430 1.088 -4.308 1.00 94.94 106 ILE A O 1
ATOM 760 N N . ALA A 1 107 ? -2.583 1.698 -6.464 1.00 95.62 107 ALA A N 1
ATOM 761 C CA . ALA A 1 107 ? -3.731 0.861 -6.793 1.00 95.62 107 ALA A CA 1
ATOM 762 C C . ALA A 1 107 ? -3.690 0.437 -8.262 1.00 95.62 107 ALA A C 1
ATOM 764 O O . ALA A 1 107 ? -3.023 1.070 -9.075 1.00 95.62 107 ALA A O 1
ATOM 765 N N . PHE A 1 108 ? -4.436 -0.608 -8.607 1.00 95.56 108 PHE A N 1
ATOM 766 C CA . PHE A 1 108 ? -4.665 -0.983 -9.998 1.00 95.56 108 PHE A CA 1
ATOM 767 C C . PHE A 1 108 ? -6.002 -0.433 -10.490 1.00 95.56 108 PHE A C 1
ATOM 769 O O . PHE A 1 108 ? -7.010 -0.509 -9.782 1.00 95.56 108 PHE A O 1
ATOM 776 N N . ASP A 1 109 ? -6.021 0.097 -11.711 1.00 94.06 109 ASP A N 1
ATOM 777 C CA . ASP A 1 109 ? -7.270 0.381 -12.413 1.00 94.06 109 ASP A CA 1
ATOM 778 C C . ASP A 1 109 ? -7.885 -0.902 -13.014 1.00 94.06 109 ASP A C 1
ATOM 780 O O . ASP A 1 109 ? -7.342 -2.003 -12.906 1.00 94.06 109 ASP A O 1
ATOM 784 N N . ARG A 1 110 ? -9.045 -0.777 -13.673 1.00 93.12 110 ARG A N 1
ATOM 785 C CA . ARG A 1 110 ? -9.721 -1.929 -14.302 1.00 93.12 110 ARG A CA 1
ATOM 786 C C . ARG A 1 110 ? -8.990 -2.497 -15.521 1.00 93.12 110 ARG A C 1
ATOM 788 O O . ARG A 1 110 ? -9.297 -3.616 -15.921 1.00 93.12 110 ARG A O 1
ATOM 795 N N . ALA A 1 111 ? -8.093 -1.731 -16.133 1.00 93.88 111 ALA A N 1
ATOM 796 C CA . ALA A 1 111 ? -7.285 -2.161 -17.267 1.00 93.88 111 ALA A CA 1
ATOM 797 C C . ALA A 1 111 ? -5.951 -2.795 -16.828 1.00 93.88 111 ALA A C 1
ATOM 799 O O . ALA A 1 111 ? -5.245 -3.350 -17.667 1.00 93.88 111 ALA A O 1
ATOM 800 N N . GLY A 1 112 ? -5.629 -2.759 -15.530 1.00 91.38 112 GLY A N 1
ATOM 801 C CA . GLY A 1 112 ? -4.384 -3.280 -14.972 1.00 91.38 112 GLY A CA 1
ATOM 802 C C . GLY A 1 112 ? -3.237 -2.266 -14.957 1.00 91.38 112 GLY A C 1
ATOM 803 O O . GLY A 1 112 ? -2.094 -2.663 -14.732 1.00 91.38 112 GLY A O 1
ATOM 804 N N . ASN A 1 113 ? -3.513 -0.977 -15.172 1.00 93.31 113 ASN A N 1
ATOM 805 C CA . ASN A 1 113 ? -2.517 0.081 -15.004 1.00 93.31 113 ASN A CA 1
ATOM 806 C C . ASN A 1 113 ? -2.328 0.406 -13.522 1.00 93.31 113 ASN A C 1
ATOM 808 O O . ASN A 1 113 ? -3.255 0.255 -12.721 1.00 93.31 113 ASN A O 1
ATOM 812 N N . ILE A 1 114 ? -1.135 0.878 -13.164 1.00 93.44 114 ILE A N 1
ATOM 813 C CA . ILE A 1 114 ? -0.805 1.239 -11.786 1.00 93.44 114 ILE A CA 1
ATOM 814 C C . ILE A 1 114 ? -1.043 2.725 -11.586 1.00 93.44 114 ILE A C 1
ATOM 816 O O . ILE A 1 114 ? -0.339 3.551 -12.149 1.00 93.44 114 ILE A O 1
ATOM 820 N N . ILE A 1 115 ? -1.979 3.048 -10.706 1.00 95.25 115 ILE A N 1
ATOM 821 C CA . ILE A 1 115 ? -2.247 4.405 -10.256 1.00 95.25 115 ILE A CA 1
ATOM 822 C C . ILE A 1 115 ? -1.390 4.691 -9.022 1.00 95.25 115 ILE A C 1
ATOM 824 O O . ILE A 1 115 ? -1.475 3.963 -8.032 1.00 95.25 115 ILE A O 1
ATOM 828 N N . VAL A 1 116 ? -0.600 5.765 -9.059 1.00 94.56 116 VAL A N 1
ATOM 829 C CA . VAL A 1 116 ? 0.299 6.177 -7.969 1.00 94.56 116 VAL A CA 1
ATOM 830 C C . VAL A 1 116 ? -0.076 7.561 -7.459 1.00 94.56 116 VAL A C 1
ATOM 832 O O . VAL A 1 116 ? -0.147 8.504 -8.242 1.00 94.56 116 VAL A O 1
ATOM 835 N N . ALA A 1 117 ? -0.246 7.705 -6.146 1.00 94.00 117 ALA A N 1
ATOM 836 C CA . ALA A 1 117 ? -0.385 9.000 -5.486 1.00 94.00 117 ALA A CA 1
ATOM 837 C C . ALA A 1 117 ? 0.988 9.551 -5.072 1.00 94.00 117 ALA A C 1
ATOM 839 O O . ALA A 1 117 ? 1.705 8.926 -4.284 1.00 94.00 117 ALA A O 1
ATOM 840 N N . ASP A 1 118 ? 1.330 10.732 -5.582 1.00 92.38 118 ASP A N 1
ATOM 841 C CA . ASP A 1 118 ? 2.554 11.454 -5.250 1.00 92.38 118 ASP A CA 1
ATOM 842 C C . ASP A 1 118 ? 2.288 12.539 -4.214 1.00 92.38 118 ASP A C 1
ATOM 844 O O . ASP A 1 118 ? 1.734 13.604 -4.501 1.00 92.38 118 ASP A O 1
ATOM 848 N N . GLN A 1 119 ? 2.734 12.266 -2.990 1.00 89.56 119 GLN A N 1
ATOM 849 C CA . GLN A 1 119 ? 2.563 13.172 -1.862 1.00 89.56 119 GLN A CA 1
ATOM 850 C C . GLN A 1 119 ? 3.311 14.496 -2.042 1.00 89.56 119 GLN A C 1
ATOM 852 O O . GLN A 1 119 ? 2.858 15.514 -1.524 1.00 89.56 119 GLN A O 1
ATOM 857 N N . ARG A 1 120 ? 4.467 14.500 -2.718 1.00 87.75 120 ARG A N 1
ATOM 858 C CA . ARG A 1 120 ? 5.313 15.699 -2.828 1.00 87.75 120 ARG A CA 1
ATOM 859 C C . ARG A 1 120 ? 4.932 16.549 -4.033 1.00 87.75 120 ARG A C 1
ATOM 861 O O . ARG A 1 120 ? 4.873 17.767 -3.902 1.00 87.75 120 ARG A O 1
ATOM 868 N N . GLY A 1 121 ? 4.651 15.916 -5.169 1.00 83.62 121 GLY A N 1
ATOM 869 C CA . GLY A 1 121 ? 4.201 16.604 -6.378 1.00 83.62 121 GLY A CA 1
ATOM 870 C C . GLY A 1 121 ? 2.727 17.013 -6.353 1.00 83.62 121 GLY A C 1
ATOM 871 O O . GLY A 1 121 ? 2.322 17.853 -7.151 1.00 83.62 121 GLY A O 1
ATOM 872 N N . GLY A 1 122 ? 1.917 16.454 -5.442 1.00 87.06 122 GLY A N 1
ATOM 873 C CA . GLY A 1 122 ? 0.488 16.764 -5.343 1.00 87.06 122 GLY A CA 1
ATOM 874 C C . GLY A 1 122 ? -0.320 16.244 -6.536 1.00 87.06 122 GLY A C 1
ATOM 875 O O . GLY A 1 122 ? -1.309 16.863 -6.926 1.00 87.06 122 GLY A O 1
ATOM 876 N N . ALA A 1 123 ? 0.116 15.132 -7.133 1.00 88.88 123 ALA A N 1
ATOM 877 C CA . ALA A 1 123 ? -0.441 14.578 -8.362 1.00 88.88 123 ALA A CA 1
ATOM 878 C C . ALA A 1 123 ? -0.711 13.070 -8.251 1.00 88.88 123 ALA A C 1
ATOM 880 O O . ALA A 1 123 ? -0.254 12.395 -7.326 1.00 88.88 123 ALA A O 1
ATOM 881 N N . VAL A 1 124 ? -1.468 12.548 -9.218 1.00 90.12 124 VAL A N 1
ATOM 882 C CA . VAL A 1 124 ? -1.708 11.114 -9.402 1.00 90.12 124 VAL A CA 1
ATOM 883 C C . VAL A 1 124 ? -1.217 10.717 -10.792 1.00 90.12 124 VAL A C 1
ATOM 885 O O . VAL A 1 124 ? -1.580 11.361 -11.776 1.00 90.12 124 VAL A O 1
ATOM 888 N N . TYR A 1 125 ? -0.404 9.665 -10.864 1.00 86.75 125 TYR A N 1
ATOM 889 C CA . TYR A 1 125 ? 0.160 9.126 -12.105 1.00 86.75 125 TYR A CA 1
ATOM 890 C C . TYR A 1 125 ? -0.485 7.781 -12.454 1.00 86.75 125 TYR A C 1
ATOM 892 O O . TYR A 1 125 ? -0.980 7.099 -11.558 1.00 86.75 125 TYR A O 1
ATOM 900 N N . THR A 1 126 ? -0.462 7.409 -13.737 1.00 88.00 126 THR A N 1
ATOM 901 C CA . THR A 1 126 ? -0.844 6.082 -14.251 1.00 88.00 126 THR A CA 1
ATOM 902 C C . THR A 1 126 ? 0.242 5.510 -15.148 1.00 88.00 126 THR A C 1
ATOM 904 O O . THR A 1 126 ? 1.043 6.316 -15.675 1.00 88.00 126 THR A O 1
#

pLDDT: mean 89.15, std 8.73, range [51.34, 97.75]

Foldseek 3Di:
DPPVVVVVVVVVVVVVCCVVVVDPPPPPDDDDDDPDDPCDDVNPDDCPCVPPDDQEDDPDADWADWDADPQQWIWTWHQQQWIWTADNSRPDIDTPDGDRATFNDWYADPVRDIWTQGPGVRDIDD

Secondary structure (DSSP, 8-state):
--HHHHHHHHHHHHHHHHHHHS----------PPS---S-GGGS---TTTT-----PPSSS-EEEEEE-TT--EEEEETTSEEEEE-TTSS-EEEEEE-SS-EEEEEE-TTSPEEEEETTTTEEE-

Radius of gyration: 26.25 Å; chains: 1; bounding box: 58×58×54 Å

Sequence (126 aa):
MARTSKFSTLLLLGAVAYLAAWPVDIEPAAWEAPGILPATGALAANDALADCNVFARMPGDGPDSLAIDAIGYVYTGLGNGRILRISPDGSSTSTLATFDGRATGIAFDRAGNIIVADQRGGAVYT